Protein AF-A0A9D4NDR7-F1 (afdb_monomer)

Nearest PDB structures (foldseek):
  5ie9-assembly1_B  TM=4.005E-01  e=7.312E+00  Bacillus cereus
  1wr6-assembly4_D  TM=3.441E-01  e=6.849E+00  Homo sapiens
  6cwd-assembly1_D  TM=2.726E-01  e=7.312E+00  Hepatitis B virus subtype adyw

Secondary structure (DSSP, 8-state):
-----HHHHHHHHHHHHHH-B-TTSPBPPHHHHHHHHHHHHHHHHHTT-S--TTT--SSTTHHHHHHHHHHTT-

Mean predicted aligned error: 4.28 Å

Radius of gyration: 12.56 Å; Cα contacts (8 Å, |Δi|>4): 57; chains: 1; bounding box: 30×24×33 Å

Structure (mmCIF, N/CA/C/O backbone):
data_AF-A0A9D4NDR7-F1
#
_entry.id   AF-A0A9D4NDR7-F1
#
loop_
_atom_site.group_PDB
_atom_site.id
_atom_site.type_symbol
_atom_site.label_atom_id
_atom_site.label_alt_id
_atom_site.label_comp_id
_atom_site.label_asym_id
_atom_site.label_entity_id
_atom_site.label_seq_id
_atom_site.pdbx_PDB_ins_code
_atom_site.Cartn_x
_atom_site.Cartn_y
_atom_site.Cartn_z
_atom_site.occupancy
_atom_site.B_iso_or_equiv
_atom_site.auth_seq_id
_atom_site.auth_comp_id
_atom_site.auth_asym_id
_atom_site.auth_atom_id
_atom_site.pdbx_PDB_model_num
ATOM 1 N N . MET A 1 1 ? 16.928 -17.381 -7.800 1.00 50.72 1 MET A N 1
ATOM 2 C CA . MET A 1 1 ? 16.514 -16.023 -7.378 1.00 50.72 1 MET A CA 1
ATOM 3 C C . MET A 1 1 ? 15.000 -15.984 -7.521 1.00 50.72 1 MET A C 1
ATOM 5 O O . MET A 1 1 ? 14.531 -16.338 -8.591 1.00 50.72 1 MET A O 1
ATOM 9 N N . HIS A 1 2 ? 14.242 -15.717 -6.456 1.00 64.62 2 HIS A N 1
ATOM 10 C CA . HIS A 1 2 ? 12.776 -15.735 -6.538 1.00 64.62 2 HIS A CA 1
ATOM 11 C C . HIS A 1 2 ? 12.319 -14.420 -7.177 1.00 64.62 2 HIS A C 1
ATOM 13 O O . HIS A 1 2 ? 12.613 -13.353 -6.639 1.00 64.62 2 HIS A O 1
ATOM 19 N N . HIS A 1 3 ? 11.680 -14.498 -8.343 1.00 79.38 3 HIS A N 1
ATOM 20 C CA . HIS A 1 3 ? 11.077 -13.353 -9.016 1.00 79.38 3 HIS A CA 1
ATOM 21 C C . HIS A 1 3 ? 9.608 -13.286 -8.601 1.00 79.38 3 HIS A C 1
ATOM 23 O O . HIS A 1 3 ? 8.885 -14.263 -8.775 1.00 79.38 3 HIS A O 1
ATOM 29 N N . ILE A 1 4 ? 9.191 -12.163 -8.024 1.00 85.88 4 ILE A N 1
ATOM 30 C CA . ILE A 1 4 ? 7.787 -11.889 -7.726 1.00 85.88 4 ILE A CA 1
ATOM 31 C C . ILE A 1 4 ? 7.319 -10.774 -8.647 1.00 85.88 4 ILE A C 1
ATOM 33 O O . ILE A 1 4 ? 7.992 -9.749 -8.784 1.00 85.88 4 ILE A O 1
ATOM 37 N N . GLU A 1 5 ? 6.188 -10.992 -9.305 1.00 91.88 5 GLU A N 1
ATOM 38 C CA . GLU A 1 5 ? 5.559 -9.956 -10.112 1.00 91.88 5 GLU A CA 1
ATOM 39 C C . GLU A 1 5 ? 5.015 -8.848 -9.213 1.00 91.88 5 GLU A C 1
ATOM 41 O O . GLU A 1 5 ? 4.619 -9.078 -8.069 1.00 91.88 5 GLU A O 1
ATOM 46 N N . VAL A 1 6 ? 5.022 -7.622 -9.728 1.00 93.81 6 VAL A N 1
ATOM 47 C CA . VAL A 1 6 ? 4.664 -6.435 -8.944 1.00 93.81 6 VAL A CA 1
ATOM 48 C C . VAL A 1 6 ? 3.222 -6.506 -8.462 1.00 93.81 6 VAL A C 1
ATOM 50 O O . VAL A 1 6 ? 2.960 -6.158 -7.317 1.00 93.81 6 VAL A O 1
ATOM 53 N N . ASP A 1 7 ? 2.322 -7.001 -9.306 1.00 94.69 7 ASP A N 1
ATOM 54 C CA . ASP A 1 7 ? 0.895 -7.089 -8.998 1.00 94.69 7 ASP A CA 1
ATOM 55 C C . ASP A 1 7 ? 0.629 -8.147 -7.918 1.00 94.69 7 ASP A C 1
ATOM 57 O O . ASP A 1 7 ? -0.151 -7.920 -6.998 1.00 94.69 7 ASP A O 1
ATOM 61 N N . VAL A 1 8 ? 1.370 -9.262 -7.950 1.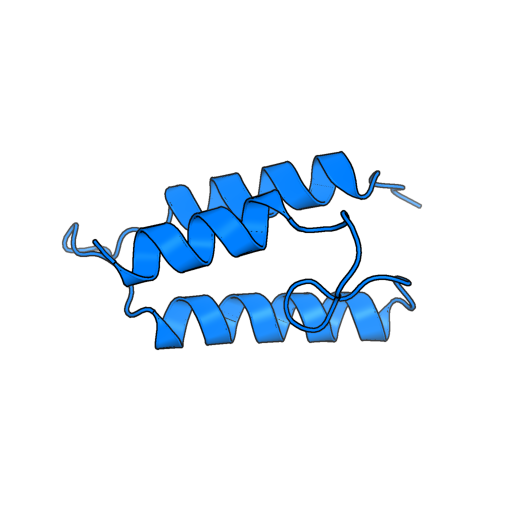00 95.38 8 VAL A N 1
ATOM 62 C CA . VAL A 1 8 ? 1.331 -10.291 -6.896 1.00 95.38 8 VAL A CA 1
ATOM 63 C C . VAL A 1 8 ? 1.875 -9.739 -5.577 1.00 95.38 8 VAL A C 1
ATOM 65 O O . VAL A 1 8 ? 1.330 -9.998 -4.506 1.00 95.38 8 VAL A O 1
ATOM 68 N N . LEU A 1 9 ? 2.950 -8.950 -5.634 1.00 95.25 9 LEU A N 1
ATOM 69 C CA . LEU A 1 9 ? 3.495 -8.300 -4.446 1.00 95.25 9 LEU A CA 1
ATOM 70 C C . LEU A 1 9 ? 2.539 -7.231 -3.887 1.00 95.25 9 LEU A C 1
ATOM 72 O O . LEU A 1 9 ? 2.458 -7.084 -2.668 1.00 95.25 9 LEU A O 1
ATOM 76 N N . ASP A 1 10 ? 1.824 -6.501 -4.745 1.00 96.88 10 ASP A N 1
ATOM 77 C CA . ASP A 1 10 ? 0.788 -5.546 -4.336 1.00 96.88 10 ASP A CA 1
ATOM 78 C C . ASP A 1 10 ? -0.355 -6.249 -3.594 1.00 96.88 10 ASP A C 1
ATOM 80 O O . ASP A 1 10 ? -0.713 -5.841 -2.487 1.00 96.88 10 ASP A O 1
ATOM 84 N N . ASP A 1 11 ? -0.854 -7.356 -4.146 1.00 97.25 11 ASP A N 1
ATOM 85 C CA . ASP A 1 11 ? -1.903 -8.167 -3.526 1.00 97.25 11 ASP A CA 1
ATOM 86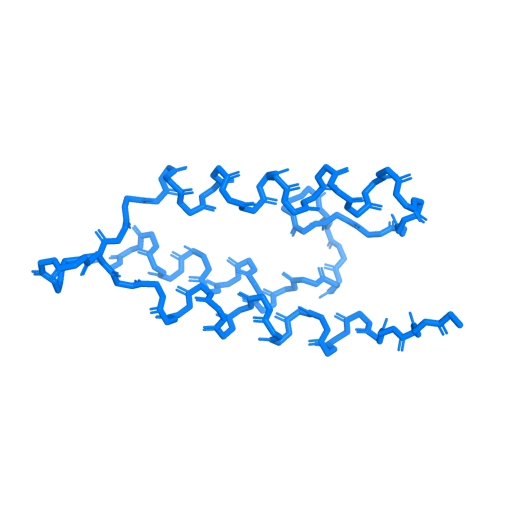 C C . ASP A 1 11 ? -1.486 -8.721 -2.154 1.00 97.25 11 ASP A C 1
ATOM 88 O O . ASP A 1 11 ? -2.214 -8.579 -1.165 1.00 97.25 11 ASP A O 1
ATOM 92 N N . TYR A 1 12 ? -0.267 -9.260 -2.038 1.00 96.06 12 TYR A N 1
ATOM 93 C CA . TYR A 1 12 ? 0.240 -9.760 -0.758 1.00 96.06 12 TYR A CA 1
ATOM 94 C C . TYR A 1 12 ? 0.375 -8.669 0.300 1.00 96.06 12 TYR A C 1
ATOM 96 O O . TYR A 1 12 ? 0.038 -8.897 1.464 1.00 96.06 12 TYR A O 1
ATOM 104 N N . ILE A 1 13 ? 0.867 -7.486 -0.071 1.00 95.69 13 ILE A N 1
ATOM 105 C CA . ILE A 1 13 ? 1.028 -6.386 0.885 1.00 95.69 13 ILE A CA 1
ATOM 106 C C . ILE A 1 13 ? -0.341 -5.819 1.287 1.00 95.69 13 ILE A C 1
ATOM 108 O O . ILE A 1 13 ? -0.550 -5.549 2.473 1.00 95.69 13 ILE A O 1
ATOM 112 N N . SER A 1 14 ? -1.281 -5.686 0.348 1.00 95.56 14 SER A N 1
ATOM 113 C CA . SER A 1 14 ? -2.663 -5.286 0.637 1.00 95.56 14 SER A CA 1
ATOM 114 C C . SER A 1 14 ? -3.346 -6.266 1.595 1.00 95.56 14 SER A C 1
ATOM 116 O O . SER A 1 14 ? -3.825 -5.857 2.657 1.00 95.56 14 SER A O 1
ATOM 118 N N . THR A 1 15 ? -3.307 -7.564 1.286 1.00 94.81 15 THR A N 1
ATOM 119 C CA . THR A 1 15 ? -3.878 -8.623 2.131 1.00 94.81 15 THR A CA 1
ATOM 120 C C . THR A 1 15 ? -3.246 -8.623 3.520 1.00 94.81 15 THR A C 1
ATOM 122 O O . THR A 1 15 ? -3.950 -8.689 4.531 1.00 94.81 15 THR A O 1
ATOM 125 N N . PHE A 1 16 ? -1.921 -8.470 3.597 1.00 93.44 16 PHE A N 1
ATOM 126 C CA . PHE A 1 16 ? -1.227 -8.334 4.871 1.00 93.44 16 PHE A CA 1
ATOM 127 C C . PHE A 1 16 ? -1.761 -7.139 5.672 1.00 93.44 16 PHE A C 1
ATOM 129 O O . PHE A 1 16 ? -2.116 -7.308 6.837 1.00 93.44 16 PHE A O 1
ATOM 136 N N . ILE A 1 17 ? -1.893 -5.959 5.058 1.00 91.75 17 ILE A N 1
ATOM 137 C CA . ILE A 1 17 ? -2.444 -4.772 5.728 1.00 91.75 17 ILE A CA 1
ATOM 138 C C . ILE A 1 17 ? -3.873 -5.009 6.217 1.00 91.75 17 ILE A C 1
ATOM 140 O O . ILE A 1 17 ? -4.177 -4.621 7.343 1.00 91.75 17 ILE A O 1
ATOM 144 N N . LEU A 1 18 ? -4.737 -5.643 5.420 1.00 89.44 18 LEU A N 1
ATOM 145 C CA . LEU A 1 18 ? -6.106 -5.976 5.834 1.00 89.44 18 LEU A CA 1
ATOM 146 C C . LEU A 1 18 ? -6.122 -6.885 7.065 1.00 89.44 18 LEU A C 1
ATOM 148 O O . LEU A 1 18 ? -6.927 -6.673 7.970 1.00 89.44 18 LEU A O 1
ATOM 152 N N . SER A 1 19 ? -5.203 -7.850 7.118 1.00 88.38 19 SER A N 1
ATOM 153 C CA . SER A 1 19 ? -5.098 -8.814 8.217 1.00 88.38 19 SER A CA 1
ATOM 154 C C . SER A 1 19 ? -4.532 -8.234 9.521 1.00 88.38 19 SER A C 1
ATOM 156 O O . SER A 1 19 ? -4.616 -8.882 10.564 1.00 88.38 19 SER A O 1
ATOM 158 N N . LEU A 1 20 ? -3.956 -7.023 9.497 1.00 84.88 20 LEU A N 1
ATOM 159 C CA . LEU A 1 20 ? -3.378 -6.395 10.685 1.00 84.88 20 LEU A CA 1
ATOM 160 C C . LEU A 1 20 ? -4.459 -6.056 11.727 1.00 84.88 20 LEU A C 1
ATOM 162 O O . LEU A 1 20 ? -5.163 -5.049 11.613 1.00 84.88 20 LEU A O 1
ATOM 166 N N . GLN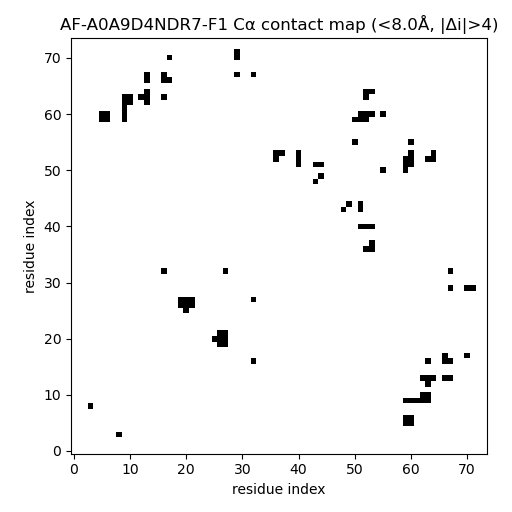 A 1 21 ? -4.504 -6.854 12.794 1.00 78.44 21 GLN A N 1
ATOM 167 C CA . GLN A 1 21 ? -5.220 -6.586 14.043 1.00 78.44 21 GLN A CA 1
ATOM 168 C C . GLN A 1 21 ? -4.256 -6.681 15.231 1.00 78.44 21 GLN A C 1
ATOM 170 O O . GLN A 1 21 ? -3.379 -7.548 15.268 1.00 78.44 21 GLN A O 1
ATOM 175 N N . LYS A 1 22 ? -4.394 -5.777 16.206 1.00 72.62 22 LYS A N 1
ATOM 176 C CA . LYS A 1 22 ? -3.661 -5.847 17.477 1.00 72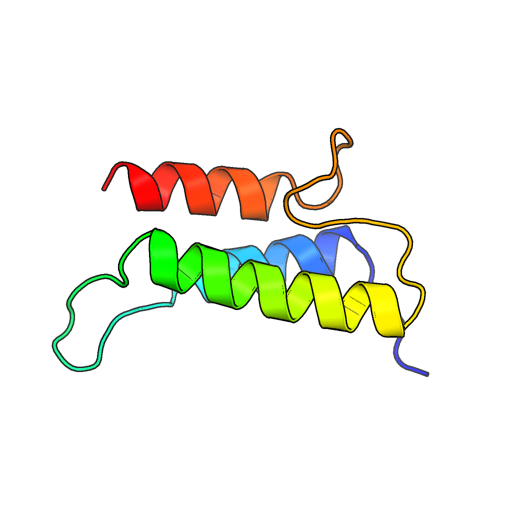.62 22 LYS A CA 1
ATOM 177 C C . LYS A 1 22 ? -4.162 -7.055 18.284 1.00 72.62 22 LYS A C 1
ATOM 179 O O . LYS A 1 22 ? -5.280 -7.527 18.100 1.00 72.62 22 LYS A O 1
ATOM 184 N N . SER A 1 23 ? -3.357 -7.523 19.237 1.00 72.19 23 SER A N 1
ATOM 185 C CA . SER A 1 23 ? -3.670 -8.681 20.097 1.00 72.19 23 SER A CA 1
ATOM 186 C C . SER A 1 23 ? -4.946 -8.529 20.935 1.00 72.19 23 SER A C 1
ATOM 188 O O . SER A 1 23 ? -5.539 -9.519 21.345 1.00 72.19 23 SER A O 1
ATOM 190 N N . ASN A 1 24 ? -5.385 -7.295 21.172 1.00 74.31 24 ASN A N 1
ATOM 191 C CA . ASN A 1 24 ? -6.650 -6.962 21.827 1.00 74.31 24 ASN A CA 1
ATOM 192 C C . ASN A 1 24 ? -7.825 -6.818 20.835 1.00 74.31 24 ASN A C 1
ATOM 194 O O . ASN A 1 24 ? -8.826 -6.197 21.177 1.00 74.31 24 ASN A O 1
ATOM 198 N N . CYS A 1 25 ? -7.687 -7.333 19.608 1.00 70.25 25 CYS A N 1
ATOM 199 C CA . CYS A 1 25 ? -8.653 -7.212 18.510 1.00 70.25 25 CYS A CA 1
ATOM 200 C C . CYS A 1 25 ? -8.949 -5.763 18.073 1.00 70.25 25 CYS A C 1
ATOM 202 O O . CYS A 1 25 ? -9.938 -5.520 17.388 1.00 70.25 25 CYS A O 1
ATOM 204 N N . THR A 1 26 ? -8.106 -4.790 18.445 1.00 75.62 26 THR A N 1
ATOM 205 C CA . THR A 1 26 ? -8.238 -3.400 17.967 1.00 75.62 26 THR A CA 1
ATOM 206 C C . THR A 1 26 ? -7.397 -3.155 16.718 1.00 75.62 26 THR A C 1
ATOM 208 O O . THR A 1 26 ? -6.419 -3.857 16.455 1.00 75.62 26 THR A O 1
ATOM 211 N N . GLU A 1 27 ? -7.754 -2.150 15.923 1.00 78.50 27 GLU A N 1
ATOM 212 C CA . GLU A 1 27 ? -7.009 -1.827 14.707 1.00 78.50 27 GLU A CA 1
ATOM 213 C C . GLU A 1 27 ? -5.654 -1.164 15.001 1.00 78.50 27 GLU A C 1
ATOM 215 O O . GLU A 1 27 ? -5.451 -0.490 16.018 1.00 78.50 27 GLU A O 1
ATOM 220 N N . TYR A 1 28 ? -4.686 -1.372 14.105 1.00 79.50 28 TYR A N 1
ATOM 221 C CA . TYR A 1 28 ? -3.420 -0.643 14.150 1.00 79.50 28 TYR A CA 1
ATOM 222 C C . TYR A 1 28 ? -3.624 0.822 13.777 1.00 79.50 28 TYR A C 1
ATOM 224 O O . TYR A 1 28 ? -4.339 1.126 12.828 1.00 79.50 28 TYR A O 1
ATOM 232 N N . GLU A 1 29 ? -2.914 1.722 14.466 1.00 84.19 29 GLU A N 1
ATOM 233 C CA . GLU A 1 29 ? -2.930 3.139 14.106 1.00 84.19 29 GLU A CA 1
ATOM 234 C C . GLU A 1 29 ? -2.446 3.324 12.657 1.00 84.19 29 GLU A C 1
ATOM 236 O O . GLU A 1 29 ? -1.455 2.691 12.253 1.00 84.19 29 GLU A O 1
ATOM 241 N N . PRO A 1 30 ? -3.040 4.251 11.884 1.00 86.00 30 PRO A N 1
ATOM 242 C CA . PRO A 1 30 ? -2.595 4.537 10.521 1.00 86.00 30 PRO A CA 1
ATOM 243 C C . PRO A 1 30 ? -1.101 4.885 10.428 1.00 86.00 30 PRO A C 1
ATOM 245 O O . PRO A 1 30 ? -0.447 4.607 9.419 1.00 86.00 30 PRO A O 1
ATOM 248 N N . THR A 1 31 ? -0.528 5.474 11.480 1.00 88.88 31 THR A N 1
AT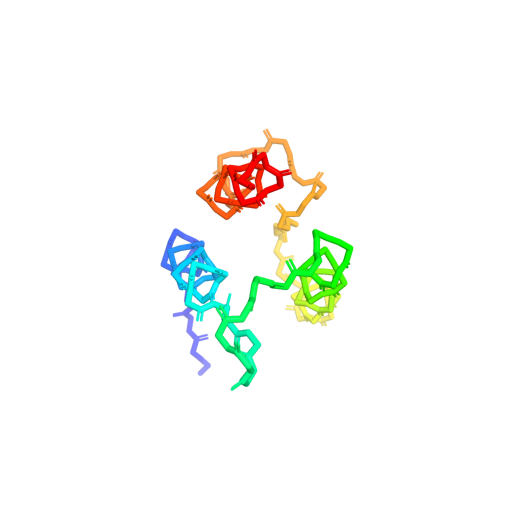OM 249 C CA . THR A 1 31 ? 0.907 5.783 11.582 1.00 88.88 31 THR A CA 1
ATOM 250 C C . THR A 1 31 ? 1.767 4.524 11.701 1.00 88.88 31 THR A C 1
ATOM 252 O O . THR A 1 31 ? 2.815 4.443 11.056 1.00 88.88 31 THR A O 1
ATOM 255 N N . SER A 1 32 ? 1.319 3.511 12.448 1.00 90.31 32 SER A N 1
ATOM 256 C CA . SER A 1 32 ? 2.000 2.218 12.558 1.00 90.31 32 SER A CA 1
ATOM 257 C C . SER A 1 32 ? 2.012 1.485 11.217 1.00 90.31 32 SER A C 1
ATOM 259 O O . SER A 1 32 ? 3.075 1.048 10.771 1.00 90.31 32 SER A O 1
ATOM 261 N N . ILE A 1 33 ? 0.870 1.436 10.522 1.00 91.62 33 ILE A N 1
ATOM 262 C CA . ILE A 1 33 ? 0.769 0.829 9.183 1.00 91.62 33 ILE A CA 1
ATOM 263 C C . ILE A 1 33 ? 1.684 1.571 8.198 1.00 91.62 33 ILE A C 1
ATOM 265 O O . ILE A 1 33 ? 2.453 0.950 7.458 1.00 91.62 33 ILE A O 1
ATOM 269 N N . ARG A 1 34 ? 1.695 2.911 8.242 1.00 92.62 34 ARG A N 1
ATOM 270 C CA . ARG A 1 34 ? 2.594 3.732 7.415 1.00 92.62 34 ARG A CA 1
ATOM 271 C C . ARG A 1 34 ? 4.069 3.435 7.692 1.00 92.62 34 ARG A C 1
ATOM 273 O O . ARG A 1 34 ? 4.866 3.415 6.751 1.00 92.62 34 ARG A O 1
ATOM 280 N N . GLY A 1 35 ? 4.424 3.199 8.955 1.00 93.88 35 GLY A N 1
ATOM 281 C CA . GLY A 1 35 ? 5.767 2.807 9.378 1.00 93.88 35 GLY A CA 1
ATOM 282 C C . GLY A 1 35 ? 6.194 1.453 8.810 1.00 93.88 35 GLY A C 1
ATOM 283 O O . GLY A 1 35 ? 7.307 1.335 8.288 1.00 93.88 35 GLY A O 1
ATOM 284 N N . ILE A 1 36 ? 5.300 0.460 8.833 1.00 93.25 36 ILE A N 1
ATOM 285 C CA . ILE A 1 36 ? 5.540 -0.865 8.242 1.00 93.25 36 ILE A CA 1
ATOM 286 C C . ILE A 1 36 ? 5.766 -0.745 6.731 1.00 93.25 36 ILE A C 1
ATOM 288 O O . ILE A 1 36 ? 6.791 -1.208 6.224 1.00 93.25 36 ILE A O 1
ATOM 292 N N . LEU A 1 37 ? 4.878 -0.038 6.026 1.00 95.00 37 LEU A N 1
ATOM 293 C CA . LEU A 1 37 ? 5.022 0.221 4.591 1.00 95.00 37 LEU A CA 1
ATOM 294 C C . LEU A 1 37 ? 6.340 0.931 4.260 1.00 95.00 37 LEU A C 1
ATOM 296 O O . LEU A 1 37 ? 7.005 0.587 3.286 1.00 95.00 37 LEU A O 1
ATOM 300 N N . GLY A 1 38 ? 6.765 1.887 5.090 1.00 95.38 38 GLY A N 1
ATOM 301 C CA . GLY A 1 38 ? 8.062 2.548 4.941 1.00 95.38 38 GLY A CA 1
ATOM 302 C C . GLY A 1 38 ? 9.252 1.594 5.105 1.00 95.38 38 GLY A C 1
ATOM 303 O O . GLY A 1 38 ? 10.253 1.723 4.400 1.00 95.38 38 GLY A O 1
ATOM 304 N N . SER A 1 39 ? 9.161 0.614 6.006 1.00 95.44 39 SER A N 1
ATOM 305 C CA . SER A 1 39 ? 10.189 -0.423 6.169 1.00 95.44 39 SER A CA 1
ATOM 306 C C . SER A 1 39 ? 10.266 -1.365 4.969 1.00 95.44 39 SER A C 1
ATOM 308 O O . SER A 1 39 ? 11.376 -1.667 4.522 1.00 95.44 39 SER A O 1
ATOM 310 N N . LEU A 1 40 ? 9.121 -1.766 4.409 1.00 94.94 40 LEU A N 1
ATOM 311 C CA . LEU A 1 40 ? 9.063 -2.557 3.177 1.00 94.94 40 LEU A CA 1
ATOM 312 C C . LEU A 1 40 ? 9.657 -1.784 1.996 1.00 94.94 40 LEU A C 1
ATOM 314 O O . LEU A 1 40 ? 10.555 -2.285 1.325 1.00 94.94 40 LEU A O 1
ATOM 318 N N . ASP A 1 41 ? 9.258 -0.526 1.810 1.00 94.25 41 ASP A N 1
ATOM 319 C CA . ASP A 1 41 ? 9.758 0.340 0.738 1.00 94.25 41 ASP A CA 1
ATOM 320 C C . ASP A 1 41 ? 11.288 0.525 0.815 1.00 94.25 41 ASP A C 1
ATOM 322 O O . ASP A 1 41 ? 11.996 0.416 -0.188 1.00 94.25 41 ASP A O 1
ATOM 326 N N . ARG A 1 42 ? 11.844 0.701 2.025 1.00 95.38 42 ARG A N 1
ATOM 327 C CA . ARG A 1 42 ? 13.304 0.722 2.242 1.00 95.38 42 ARG A CA 1
ATOM 328 C C . ARG A 1 42 ? 13.972 -0.598 1.859 1.00 95.38 42 ARG A C 1
ATOM 330 O O . ARG A 1 42 ? 15.063 -0.577 1.287 1.00 95.38 42 ARG A O 1
ATOM 337 N N . LYS A 1 43 ? 13.364 -1.740 2.189 1.00 94.19 43 LYS A N 1
ATOM 338 C CA . LYS A 1 43 ? 13.903 -3.065 1.851 1.00 94.19 43 LYS A CA 1
ATOM 339 C C . LYS A 1 43 ? 13.895 -3.294 0.338 1.00 94.19 43 LYS A C 1
ATOM 341 O O . LYS A 1 43 ? 14.909 -3.745 -0.188 1.00 94.19 43 LYS A O 1
ATOM 346 N N . LEU A 1 44 ? 12.809 -2.931 -0.343 1.00 92.44 44 LEU A N 1
ATOM 347 C CA . LEU A 1 44 ? 12.674 -3.003 -1.801 1.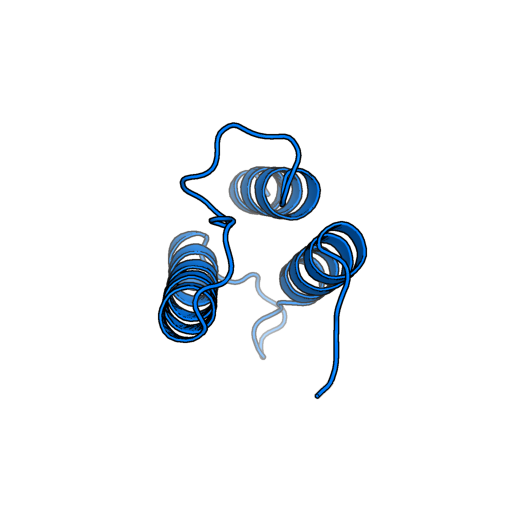00 92.44 44 LEU A CA 1
ATOM 348 C C . LEU A 1 44 ? 13.733 -2.141 -2.502 1.00 92.44 44 LEU A C 1
ATOM 350 O O . LEU A 1 44 ? 14.463 -2.637 -3.361 1.00 92.44 44 LEU A O 1
ATOM 354 N N . LYS A 1 45 ? 13.920 -0.893 -2.053 1.00 92.31 45 LYS A N 1
ATOM 355 C CA . LYS A 1 45 ? 14.961 0.010 -2.575 1.00 92.31 45 LYS A CA 1
ATOM 356 C C . LYS A 1 45 ? 16.376 -0.548 -2.416 1.00 92.31 45 LYS A C 1
ATOM 358 O O . LYS A 1 45 ? 17.166 -0.478 -3.353 1.00 92.31 45 LYS A O 1
ATOM 363 N N . ARG A 1 46 ? 16.703 -1.149 -1.261 1.00 94.56 46 ARG A N 1
ATOM 364 C CA . ARG A 1 46 ? 18.015 -1.799 -1.037 1.00 94.56 46 ARG A CA 1
ATOM 365 C C . ARG A 1 46 ? 18.289 -2.933 -2.026 1.00 94.56 46 ARG A C 1
ATOM 367 O O . ARG A 1 46 ? 19.445 -3.173 -2.354 1.00 94.56 46 ARG A O 1
ATOM 374 N N . HIS A 1 47 ? 17.240 -3.592 -2.509 1.00 92.06 47 HIS A N 1
ATOM 375 C CA . HIS A 1 47 ? 17.315 -4.654 -3.513 1.00 92.06 47 HIS A CA 1
ATOM 376 C C . HIS A 1 47 ? 17.103 -4.155 -4.947 1.00 92.06 47 HIS A C 1
ATOM 378 O O . HIS A 1 47 ? 16.889 -4.962 -5.845 1.00 92.06 47 HIS A O 1
ATOM 384 N N . ARG A 1 48 ? 17.191 -2.834 -5.175 1.00 91.00 48 ARG A N 1
ATOM 385 C CA . ARG A 1 48 ? 17.023 -2.185 -6.489 1.00 91.00 48 ARG A CA 1
ATOM 386 C C . ARG A 1 48 ? 15.682 -2.503 -7.159 1.00 91.00 48 ARG A C 1
ATOM 388 O O . ARG A 1 48 ? 15.589 -2.514 -8.383 1.00 91.00 48 ARG A O 1
ATOM 395 N N . PHE A 1 49 ? 14.642 -2.745 -6.363 1.00 91.00 49 PHE A N 1
ATOM 396 C CA . PHE A 1 49 ? 13.292 -2.866 -6.895 1.00 91.00 49 PHE A CA 1
ATOM 397 C C . PHE A 1 49 ? 12.855 -1.506 -7.474 1.00 91.00 49 PHE A C 1
ATOM 399 O O . PHE A 1 49 ? 13.034 -0.486 -6.802 1.00 91.00 49 PHE A O 1
ATOM 406 N N . PRO A 1 50 ? 12.309 -1.458 -8.700 1.00 91.25 50 PRO A N 1
ATOM 407 C CA . PRO A 1 50 ? 12.135 -0.201 -9.433 1.00 91.25 50 PRO A CA 1
ATOM 408 C C . PRO A 1 50 ? 10.936 0.639 -8.971 1.00 91.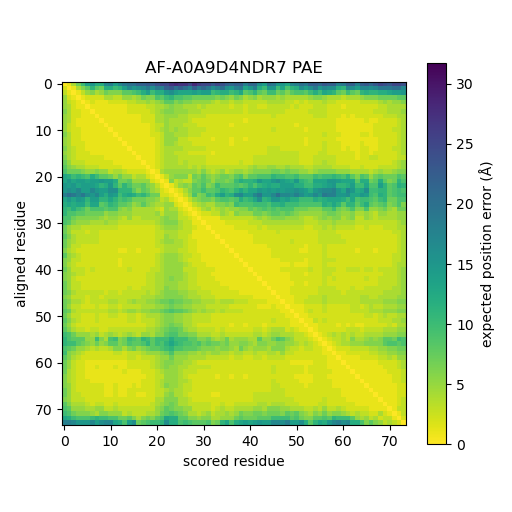25 50 PRO A C 1
ATOM 410 O O . PRO A 1 50 ? 10.836 1.809 -9.332 1.00 91.25 50 PRO A O 1
ATOM 413 N N . TYR A 1 51 ? 10.035 0.073 -8.165 1.00 93.94 51 TYR A N 1
ATOM 414 C CA . TYR A 1 51 ? 8.798 0.732 -7.745 1.00 93.94 51 TYR A CA 1
ATOM 415 C C . TYR A 1 51 ? 8.812 1.087 -6.258 1.00 93.94 51 TYR A C 1
ATOM 417 O O . TYR A 1 51 ? 9.392 0.377 -5.436 1.00 93.94 51 TYR A O 1
ATOM 425 N N . SER A 1 52 ? 8.129 2.180 -5.910 1.00 93.19 52 SER A N 1
ATOM 426 C CA . SER A 1 52 ? 7.872 2.561 -4.521 1.00 93.19 52 SER A CA 1
ATOM 427 C C . SER A 1 52 ? 6.412 2.324 -4.162 1.00 93.19 52 SER A C 1
ATOM 429 O O . SER A 1 52 ? 5.521 2.677 -4.932 1.00 93.19 52 SER A O 1
ATOM 431 N N . ILE A 1 53 ? 6.172 1.791 -2.965 1.00 94.50 53 ILE A N 1
ATOM 432 C CA . ILE A 1 53 ? 4.824 1.468 -2.487 1.00 94.50 53 ILE A CA 1
ATOM 433 C C . ILE A 1 53 ? 3.995 2.746 -2.313 1.00 94.50 53 ILE A C 1
ATOM 435 O O . ILE A 1 53 ? 2.885 2.860 -2.825 1.00 94.50 53 ILE A O 1
ATOM 439 N N . MET A 1 54 ? 4.551 3.736 -1.607 1.00 90.44 54 MET A N 1
ATOM 440 C CA . MET A 1 54 ? 3.798 4.922 -1.174 1.00 90.44 54 MET A CA 1
ATOM 441 C C . MET A 1 54 ? 4.193 6.217 -1.882 1.00 90.44 54 MET A C 1
ATOM 443 O O . MET A 1 54 ? 3.431 7.174 -1.824 1.00 90.44 54 MET A O 1
ATOM 447 N N . ALA A 1 55 ? 5.373 6.277 -2.504 1.00 88.12 55 ALA A N 1
ATOM 448 C CA . ALA A 1 55 ? 5.822 7.458 -3.249 1.00 88.12 55 ALA A CA 1
ATOM 449 C C . ALA A 1 55 ? 5.615 7.322 -4.769 1.00 88.12 55 ALA A C 1
ATOM 451 O O . ALA A 1 55 ? 5.946 8.241 -5.511 1.00 88.12 55 ALA A O 1
ATOM 452 N N . GLY A 1 56 ? 5.109 6.176 -5.239 1.00 82.75 56 GLY A N 1
ATOM 453 C CA . GLY A 1 56 ? 4.822 5.941 -6.651 1.00 82.75 56 GLY A CA 1
ATOM 454 C C . GLY A 1 56 ? 3.531 6.625 -7.108 1.00 82.75 56 GLY A C 1
ATOM 455 O O . GLY A 1 56 ? 2.542 6.639 -6.379 1.00 82.75 56 GLY A O 1
ATOM 456 N N . SER A 1 57 ? 3.542 7.156 -8.333 1.00 81.12 57 SER A N 1
ATOM 457 C CA . SER A 1 57 ? 2.366 7.701 -9.031 1.00 81.12 57 SER A CA 1
ATOM 458 C C . SER A 1 57 ? 1.798 6.762 -10.107 1.00 81.12 57 SER A C 1
ATOM 460 O O . SER A 1 57 ? 0.770 7.069 -10.702 1.00 81.12 57 SER A O 1
ATOM 462 N N . GLY A 1 58 ? 2.466 5.633 -10.371 1.00 89.31 58 GLY A N 1
ATOM 463 C CA . GLY A 1 58 ? 2.046 4.626 -11.348 1.00 89.31 58 GLY A CA 1
ATOM 464 C C . GLY A 1 58 ? 1.026 3.617 -10.801 1.00 89.31 58 GLY A C 1
ATOM 465 O O . GLY A 1 58 ? 0.674 3.669 -9.621 1.00 89.31 58 GLY A O 1
ATOM 466 N N . PRO A 1 59 ? 0.566 2.667 -11.637 1.00 92.25 59 PRO A N 1
ATOM 467 C CA . PRO A 1 59 ? -0.400 1.641 -11.233 1.00 92.25 59 PRO A CA 1
ATOM 468 C C . PRO A 1 59 ? 0.156 0.656 -10.192 1.00 92.25 59 PRO A C 1
ATOM 470 O O . PRO A 1 59 ? -0.603 0.054 -9.447 1.00 92.25 59 PRO A O 1
ATOM 473 N N . GLN A 1 60 ? 1.478 0.527 -10.075 1.00 95.00 60 GLN A N 1
ATOM 474 C CA . GLN A 1 60 ? 2.112 -0.387 -9.127 1.00 95.00 60 GLN A CA 1
ATOM 475 C C . GLN A 1 60 ? 1.779 0.008 -7.692 1.00 95.00 60 GLN A C 1
ATOM 477 O O . GLN A 1 60 ? 1.921 1.181 -7.332 1.00 95.00 60 GLN A O 1
ATOM 482 N N . PHE A 1 61 ? 1.408 -0.961 -6.859 1.00 96.06 61 PHE A N 1
ATOM 483 C CA . PHE A 1 61 ? 0.984 -0.741 -5.475 1.00 96.06 61 PHE A CA 1
ATOM 484 C C . PHE A 1 61 ? -0.309 0.075 -5.311 1.00 96.06 61 PHE A C 1
ATOM 486 O O . PHE A 1 61 ? -0.529 0.674 -4.251 1.00 96.06 61 PHE A O 1
ATOM 493 N N . SER A 1 62 ? -1.155 0.168 -6.345 1.00 95.81 62 SER 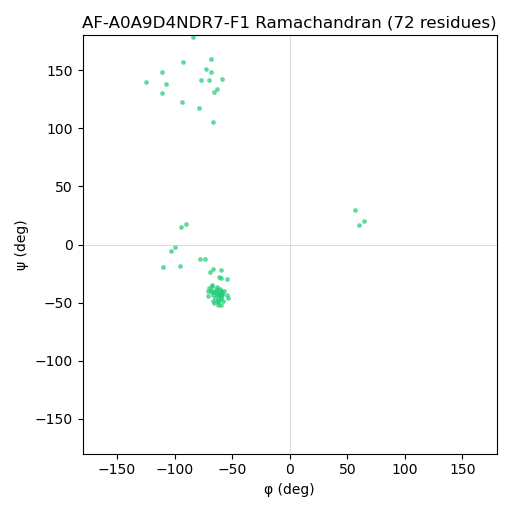A N 1
ATOM 494 C CA . SER A 1 62 ? -2.421 0.900 -6.240 1.00 95.81 62 SER A CA 1
ATOM 495 C C . SER A 1 62 ? -3.358 0.264 -5.223 1.00 95.81 62 SER A C 1
ATOM 497 O O . SER A 1 62 ? -3.988 1.002 -4.462 1.00 95.81 62 SER A O 1
ATOM 499 N N . LEU A 1 63 ? -3.401 -1.071 -5.161 1.00 95.94 63 LEU A N 1
ATOM 500 C CA . LEU A 1 63 ? -4.270 -1.786 -4.233 1.00 95.94 63 LEU A CA 1
ATOM 501 C C . LEU A 1 63 ? -3.812 -1.540 -2.794 1.00 95.94 63 LEU A C 1
ATOM 503 O O . LEU A 1 63 ? -4.596 -1.087 -1.965 1.00 95.94 63 LEU A O 1
ATOM 507 N N . THR A 1 64 ? -2.518 -1.699 -2.520 1.00 96.19 64 THR A N 1
ATOM 508 C CA . THR A 1 64 ? -1.911 -1.387 -1.220 1.00 96.19 64 THR A CA 1
ATOM 509 C C . THR A 1 64 ? -2.217 0.044 -0.766 1.00 96.19 64 THR A C 1
ATOM 511 O O . THR A 1 64 ? -2.585 0.265 0.392 1.00 96.19 64 THR A O 1
ATOM 514 N N . ARG A 1 65 ? -2.085 1.038 -1.657 1.00 95.12 65 ARG A N 1
ATOM 515 C CA . ARG A 1 65 ? -2.386 2.444 -1.328 1.00 95.12 65 ARG A CA 1
ATOM 516 C C . ARG A 1 65 ? -3.869 2.662 -1.040 1.00 95.12 65 ARG A C 1
ATOM 518 O O . ARG A 1 65 ? -4.191 3.398 -0.107 1.00 95.12 65 ARG A O 1
ATOM 525 N N . GLN A 1 66 ? -4.755 2.042 -1.816 1.00 94.69 66 GLN A N 1
ATOM 526 C CA . GLN A 1 66 ? -6.196 2.104 -1.589 1.00 94.69 66 GLN A CA 1
ATOM 527 C C . GLN A 1 66 ? -6.560 1.486 -0.236 1.00 94.69 66 GLN A C 1
ATOM 529 O O . GLN A 1 66 ? -7.133 2.174 0.604 1.00 94.69 66 GLN A O 1
ATOM 534 N N . THR A 1 67 ? -6.114 0.258 0.029 1.00 93.88 67 THR A N 1
ATOM 535 C CA . THR A 1 67 ? -6.320 -0.441 1.304 1.00 93.88 67 THR A CA 1
ATOM 536 C C . THR A 1 67 ? -5.834 0.377 2.499 1.00 93.88 67 THR A C 1
ATOM 538 O O . THR A 1 67 ? -6.530 0.479 3.507 1.00 93.88 67 THR A O 1
ATOM 541 N N . TYR A 1 68 ? -4.656 0.999 2.396 1.00 92.94 68 TYR A N 1
ATOM 542 C CA . TYR A 1 68 ? -4.147 1.888 3.440 1.00 92.94 68 TYR A CA 1
ATOM 543 C C . TYR A 1 68 ? -5.066 3.097 3.678 1.00 92.94 68 TYR A C 1
ATOM 545 O O . TYR A 1 68 ? -5.329 3.457 4.826 1.00 92.94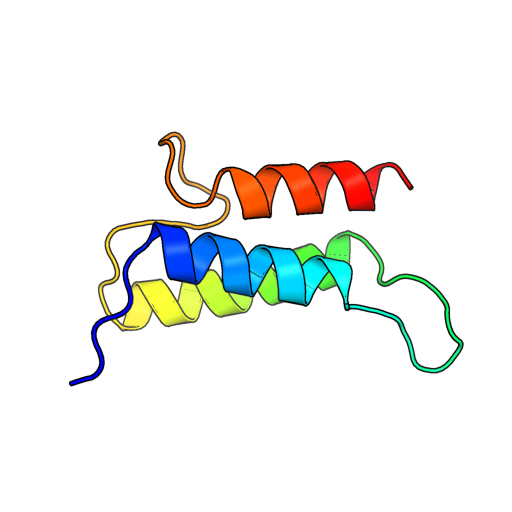 68 TYR A O 1
ATOM 553 N N . ASN A 1 69 ? -5.553 3.730 2.608 1.00 91.62 69 ASN A N 1
ATOM 554 C CA . ASN A 1 69 ? -6.447 4.883 2.710 1.00 91.62 69 ASN A CA 1
ATOM 555 C C . ASN A 1 69 ? -7.819 4.512 3.280 1.00 91.62 69 ASN A C 1
ATOM 557 O O . ASN A 1 69 ? -8.390 5.315 4.015 1.00 91.62 69 ASN A O 1
ATOM 561 N N . ASP A 1 70 ? -8.328 3.324 2.967 1.00 90.12 70 ASP A N 1
ATOM 562 C CA . ASP A 1 70 ? -9.599 2.832 3.496 1.00 90.12 70 ASP A CA 1
ATOM 563 C C . ASP A 1 70 ? -9.466 2.490 4.985 1.00 90.12 70 ASP A C 1
ATOM 565 O O . ASP A 1 70 ? -10.260 2.976 5.787 1.00 90.12 70 ASP A O 1
ATOM 569 N N . LYS A 1 71 ? -8.385 1.806 5.394 1.00 84.25 71 LYS A N 1
ATOM 570 C CA . LYS A 1 71 ? -8.077 1.580 6.820 1.00 84.25 71 LYS A CA 1
ATOM 571 C C . LYS A 1 71 ? -7.846 2.857 7.616 1.00 84.25 71 LYS A C 1
ATOM 573 O O . LYS A 1 71 ? -8.079 2.880 8.813 1.00 84.25 71 LYS A O 1
ATOM 578 N N . LYS A 1 72 ? -7.374 3.929 6.980 1.00 83.62 72 LYS A N 1
ATOM 579 C CA . LYS A 1 72 ? -7.222 5.230 7.644 1.00 83.62 72 LYS A CA 1
ATOM 580 C C . LYS A 1 72 ? -8.575 5.884 7.975 1.00 83.62 72 LYS A C 1
ATOM 582 O O . LYS A 1 72 ? -8.608 6.768 8.827 1.00 83.62 72 LYS A O 1
ATOM 587 N N . LYS A 1 73 ? -9.644 5.530 7.255 1.00 74.06 73 LYS A N 1
ATOM 588 C CA . LYS A 1 73 ? -10.988 6.111 7.414 1.00 74.06 73 LYS A CA 1
ATOM 589 C C . LYS A 1 73 ? -11.908 5.292 8.326 1.00 74.06 73 LYS A C 1
ATOM 591 O O . LYS A 1 73 ? -12.938 5.834 8.715 1.00 74.06 73 LYS A O 1
ATOM 596 N N . ALA A 1 74 ? -11.578 4.022 8.566 1.00 64.44 74 ALA A N 1
ATOM 597 C CA . ALA A 1 74 ? -12.273 3.148 9.510 1.00 64.44 74 ALA A CA 1
ATOM 598 C C . ALA A 1 74 ? -12.020 3.603 10.955 1.00 64.44 74 ALA A C 1
ATOM 600 O O . ALA A 1 74 ? -12.978 3.522 11.754 1.00 64.44 74 ALA A O 1
#

Sequence (74 aa):
MHHIEVDVLDDYISTFILSLQKSNCTEYEPTSIRGILGSLDRKLKRHRFPYSIMAGSGPQFSLTRQTYNDKKKA

InterPro domains:
  IPR042838 Uncharacterized protein KIAA1958 [PTHR46963] (4-73)

pLDDT: mean 88.6, std 9.07, range [50.72, 97.25]

Solvent-accessible surface area (backbone atoms only — not comparable to full-atom values): 4465 Å² total; per-residue (Å²): 132,92,84,76,56,66,69,61,52,19,52,53,53,25,53,51,58,71,66,55,57,41,97,85,76,42,76,65,54,61,67,56,55,52,49,51,54,51,52,51,39,53,53,37,50,75,69,66,45,93,72,40,57,84,84,46,88,60,76,62,27,45,60,30,48,49,50,52,56,52,64,61,71,110

Organism: Dreissena polymorpha (NCBI:txid45954)

Foldseek 3Di:
DDDDDQVNVLVVLLVVQVPDADPVRHHDALVVNVVVLVVVQVVCVVVVNPDRCPPDPDPGNPSVVVSSVVSNVD